Protein AF-A0A7V6KS24-F1 (afdb_monomer)

Solvent-accessible surface area (backbone atoms only — not comparable to full-atom values): 3831 Å² total; per-residue (Å²): 135,86,80,80,74,80,80,86,71,79,80,87,75,88,83,79,76,91,82,74,92,80,68,69,51,58,70,72,56,12,62,75,64,74,42,51,40,65,93,71,64,73,80,89,58,92,78,79,79,78,127

Secondary structure (DSSP, 8-state):
-------S-PPPPPP-PPPP------HHHHHHHT-S-GGG--PPPTTSS--

pLDDT: mean 81.98, std 14.05, range [40.41, 98.0]

Sequence (51 aa):
MNKKRCIGYELATAYIPFQHYTVSFPPMEALRKGTLFPELYKPYQLGKGIR

Foldseek 3Di:
DDPPPPPDDDDDDDDDDDDDPDQFDDPVVCVVQVHRDPVPRDDDDPPPPDD

Structure (mmCIF, N/CA/C/O backbone):
data_AF-A0A7V6KS24-F1
#
_entry.id   AF-A0A7V6KS24-F1
#
loop_
_atom_site.group_PDB
_atom_site.id
_atom_site.type_symbol
_atom_site.label_atom_id
_atom_site.label_alt_id
_atom_site.label_comp_id
_atom_site.label_asym_id
_atom_site.label_entity_id
_atom_site.label_seq_id
_atom_site.pdbx_PDB_ins_code
_atom_site.Cartn_x
_atom_site.Cartn_y
_atom_site.Cartn_z
_atom_site.occupancy
_atom_site.B_iso_or_equiv
_atom_site.auth_seq_id
_atom_site.auth_comp_id
_atom_site.auth_asym_id
_atom_site.auth_atom_id
_atom_site.pdbx_PDB_model_num
ATOM 1 N N . MET A 1 1 ? -8.021 8.901 44.550 1.00 40.41 1 MET A N 1
ATOM 2 C CA . MET A 1 1 ? -7.645 8.538 43.162 1.00 40.41 1 MET A CA 1
ATOM 3 C C . MET A 1 1 ? -8.919 8.435 42.338 1.00 40.41 1 MET A C 1
ATOM 5 O O . MET A 1 1 ? -9.712 7.533 42.569 1.00 40.41 1 MET A O 1
ATOM 9 N N . ASN A 1 2 ? -9.180 9.416 41.472 1.00 49.06 2 ASN A N 1
ATOM 10 C CA . ASN A 1 2 ? -10.475 9.570 40.810 1.00 49.06 2 ASN A CA 1
ATOM 11 C C . ASN A 1 2 ? -10.494 8.763 39.501 1.00 49.06 2 ASN A C 1
ATOM 13 O O . ASN A 1 2 ? -9.958 9.196 38.481 1.00 49.06 2 ASN A O 1
ATOM 17 N N . LYS A 1 3 ? -11.049 7.550 39.548 1.00 59.78 3 LYS A N 1
ATOM 18 C CA . LYS A 1 3 ? -11.124 6.631 38.405 1.00 59.78 3 LYS A CA 1
ATOM 19 C C . LYS A 1 3 ? -12.269 7.090 37.495 1.00 59.78 3 LYS A C 1
ATOM 21 O O . LYS A 1 3 ? -13.399 6.632 37.648 1.00 59.78 3 LYS A O 1
ATOM 26 N N . LYS A 1 4 ? -12.000 8.031 36.577 1.00 63.50 4 LYS A N 1
ATOM 27 C CA . LYS A 1 4 ? -12.948 8.368 35.503 1.00 63.50 4 LYS A CA 1
ATOM 28 C C . LYS A 1 4 ? 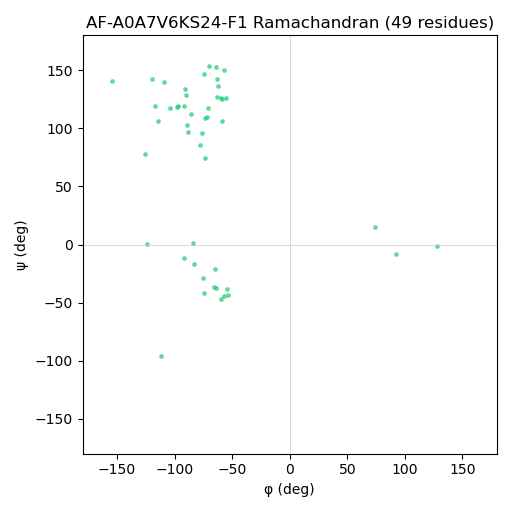-13.207 7.094 34.701 1.00 63.50 4 LYS A C 1
ATOM 30 O O . LYS A 1 4 ? -12.338 6.595 33.996 1.00 63.50 4 LYS A O 1
ATOM 35 N N . ARG A 1 5 ? -14.392 6.526 34.885 1.00 62.59 5 ARG A N 1
ATOM 36 C CA . ARG A 1 5 ? -14.870 5.362 34.152 1.00 62.59 5 ARG A CA 1
ATOM 37 C C . ARG A 1 5 ? -15.225 5.844 32.741 1.00 62.59 5 ARG A C 1
ATOM 39 O O . ARG A 1 5 ? -16.194 6.578 32.581 1.00 62.59 5 ARG A O 1
ATOM 46 N N . CYS A 1 6 ? -14.437 5.470 31.736 1.00 58.66 6 CYS A N 1
ATOM 47 C CA . CYS A 1 6 ? -14.785 5.649 30.325 1.00 58.66 6 CYS A CA 1
ATOM 48 C C . CYS A 1 6 ? -15.861 4.610 29.973 1.00 58.66 6 CYS A C 1
ATOM 50 O O . CYS A 1 6 ? -15.563 3.557 29.420 1.00 58.66 6 CYS A O 1
ATOM 52 N N . ILE A 1 7 ? -17.096 4.835 30.420 1.00 65.12 7 ILE A N 1
ATOM 53 C CA . ILE A 1 7 ? -18.230 3.958 30.113 1.00 65.12 7 ILE A CA 1
ATOM 54 C C . ILE A 1 7 ? -18.780 4.424 28.768 1.00 65.12 7 ILE A C 1
ATOM 56 O O . ILE A 1 7 ? -19.295 5.535 28.688 1.00 65.12 7 ILE A O 1
ATOM 60 N N . GLY A 1 8 ? -18.644 3.600 27.730 1.00 69.38 8 GLY A N 1
ATOM 61 C CA . GLY A 1 8 ? -19.379 3.793 26.476 1.00 69.38 8 GLY A CA 1
ATOM 62 C C . GLY A 1 8 ? -18.564 3.809 25.185 1.00 69.38 8 GLY A C 1
ATOM 63 O O . GLY A 1 8 ? -19.174 3.917 24.130 1.00 69.38 8 GLY A O 1
ATOM 64 N N . TYR A 1 9 ? -17.235 3.676 25.229 1.00 71.25 9 TYR A N 1
ATOM 65 C CA . TYR A 1 9 ? -16.436 3.506 24.011 1.00 71.25 9 TYR A CA 1
ATOM 66 C C . TYR A 1 9 ? -15.736 2.155 24.028 1.00 71.25 9 TYR A C 1
ATOM 68 O O . TYR A 1 9 ? -14.946 1.861 24.926 1.00 71.25 9 TYR A O 1
ATOM 76 N N . GLU A 1 10 ? -16.050 1.337 23.033 1.00 80.69 10 GLU A N 1
ATOM 77 C CA . GLU A 1 10 ? -15.306 0.119 22.748 1.00 80.69 10 GLU A CA 1
ATOM 78 C C . GLU A 1 10 ? -13.973 0.484 22.087 1.00 80.69 10 GLU A C 1
ATOM 80 O O . GLU A 1 10 ? -13.868 1.474 21.356 1.00 80.69 10 GLU A O 1
ATOM 85 N N . LEU A 1 11 ? -12.931 -0.302 22.365 1.00 82.81 11 LEU A N 1
ATOM 86 C CA . LEU A 1 11 ? -11.666 -0.155 21.654 1.00 82.81 11 LEU A CA 1
ATOM 87 C C . LEU A 1 11 ? -11.895 -0.445 20.169 1.00 82.81 11 LEU A C 1
ATOM 89 O O . LEU A 1 11 ? -12.566 -1.414 19.812 1.00 82.81 11 LEU A O 1
ATOM 93 N N . ALA A 1 12 ? -11.311 0.381 19.299 1.00 84.25 12 ALA A N 1
ATOM 94 C CA . ALA A 1 12 ? -11.350 0.126 17.868 1.00 84.25 12 ALA A CA 1
ATOM 95 C C . ALA A 1 12 ? -10.697 -1.232 17.575 1.00 84.25 12 ALA A C 1
ATOM 97 O O . ALA A 1 12 ? -9.558 -1.485 17.971 1.00 84.25 12 ALA A O 1
ATOM 98 N N . THR A 1 13 ? -11.420 -2.103 16.873 1.00 87.81 13 THR A N 1
ATOM 99 C CA . THR A 1 13 ? -10.875 -3.380 16.407 1.00 87.81 13 THR A CA 1
ATOM 100 C C . THR A 1 13 ? -10.268 -3.176 15.027 1.00 87.81 13 THR A C 1
ATOM 102 O O . THR A 1 13 ? -10.915 -2.638 14.128 1.00 87.81 13 THR A O 1
ATOM 105 N N . ALA A 1 14 ? -9.020 -3.604 14.843 1.00 87.06 14 ALA A N 1
ATOM 106 C CA . ALA A 1 14 ? -8.404 -3.603 13.526 1.00 87.06 14 ALA A CA 1
ATOM 107 C C . ALA A 1 14 ? -9.052 -4.695 12.663 1.00 87.06 14 ALA A C 1
ATOM 109 O O . ALA A 1 14 ? -8.960 -5.880 12.976 1.00 87.06 14 ALA A O 1
ATOM 110 N N . TYR A 1 15 ? -9.705 -4.297 11.574 1.00 87.25 15 TYR A N 1
ATOM 111 C CA . TYR A 1 15 ? -10.196 -5.227 10.564 1.00 87.25 15 TYR A CA 1
ATOM 112 C C . TYR A 1 15 ? -9.135 -5.409 9.476 1.00 87.25 15 TYR A C 1
ATOM 114 O O . TYR A 1 15 ? 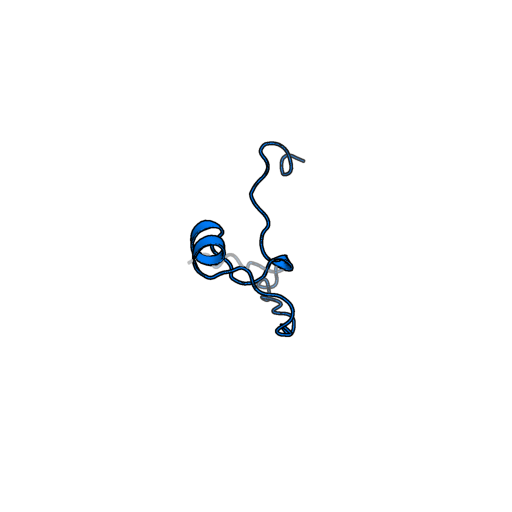-8.763 -4.446 8.803 1.00 87.25 15 TYR A O 1
ATOM 122 N N . ILE A 1 16 ? -8.653 -6.641 9.306 1.00 83.69 16 ILE A N 1
ATOM 123 C CA . ILE A 1 16 ? 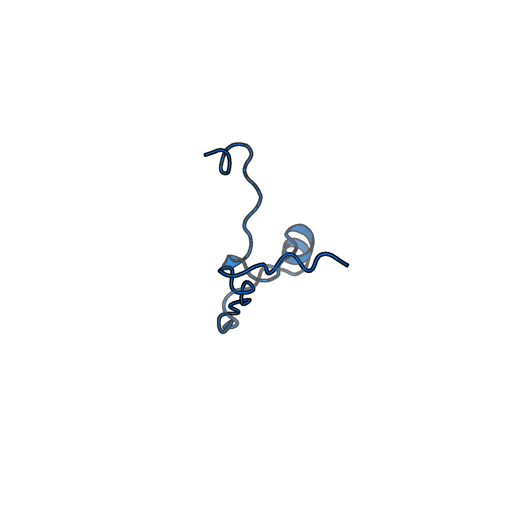-7.670 -6.999 8.279 1.00 83.69 16 ILE A CA 1
ATOM 124 C C . ILE A 1 16 ? -8.354 -7.959 7.296 1.00 83.69 16 ILE A C 1
ATOM 126 O O . ILE A 1 16 ? -8.601 -9.111 7.656 1.00 83.69 16 ILE A O 1
ATOM 130 N N . PRO A 1 17 ? -8.706 -7.514 6.078 1.00 82.38 17 PRO A N 1
ATOM 131 C CA . PRO A 1 17 ? -9.311 -8.393 5.085 1.00 82.38 17 PRO A CA 1
ATOM 132 C C . PRO A 1 17 ? -8.293 -9.412 4.558 1.00 82.38 17 PRO A C 1
ATOM 134 O O . PRO A 1 17 ? -7.091 -9.144 4.520 1.00 82.38 17 PRO A O 1
ATOM 137 N N . PHE A 1 18 ? -8.781 -10.564 4.089 1.00 85.81 18 PHE A N 1
ATOM 138 C CA . PHE A 1 18 ? -7.952 -11.525 3.360 1.00 85.81 18 PHE A CA 1
ATOM 139 C C . PHE A 1 18 ? -7.361 -10.869 2.106 1.00 85.81 18 PHE A C 1
ATOM 141 O O . PHE A 1 18 ? -8.097 -10.340 1.270 1.00 85.81 18 PHE A O 1
ATOM 148 N N . GLN A 1 19 ? -6.035 -10.911 1.973 1.00 79.62 19 GLN A N 1
ATOM 149 C CA . GLN A 1 19 ? -5.329 -10.379 0.809 1.00 79.62 19 GLN A CA 1
ATOM 150 C C . GLN A 1 19 ? -5.003 -11.514 -0.163 1.00 79.62 19 GLN A C 1
ATOM 152 O O . GLN A 1 19 ? -4.269 -12.439 0.176 1.00 79.62 19 GLN A O 1
ATOM 157 N N . HIS A 1 20 ? -5.553 -11.435 -1.374 1.00 83.31 20 HIS A N 1
ATOM 158 C CA . HIS A 1 20 ? -5.202 -12.333 -2.471 1.00 83.31 20 HIS A CA 1
ATOM 159 C C . HIS A 1 20 ? -4.053 -11.718 -3.265 1.00 83.31 20 HIS A C 1
ATOM 161 O O . HIS A 1 20 ? -4.104 -10.539 -3.610 1.00 83.31 20 HIS A O 1
ATOM 167 N N . TYR A 1 21 ? -3.031 -12.511 -3.583 1.00 80.88 21 TYR A N 1
ATOM 168 C CA . TYR A 1 21 ? -1.966 -12.049 -4.464 1.00 80.88 21 TYR A CA 1
ATOM 169 C C . TYR A 1 21 ? -2.510 -11.962 -5.891 1.00 80.88 21 TYR A C 1
ATOM 171 O O . TYR A 1 21 ? -2.818 -12.986 -6.499 1.00 80.88 21 TYR A O 1
ATOM 179 N N . THR A 1 22 ? -2.681 -10.742 -6.398 1.00 83.06 22 THR A N 1
ATOM 180 C CA . THR A 1 22 ? -3.244 -10.502 -7.731 1.00 83.06 22 THR A CA 1
ATOM 181 C C . THR A 1 22 ? -2.172 -9.947 -8.664 1.00 83.06 22 THR A C 1
ATOM 183 O O . THR A 1 22 ? -1.386 -10.703 -9.229 1.00 83.06 22 THR A O 1
ATOM 186 N N . VAL A 1 23 ? -2.110 -8.629 -8.810 1.00 90.00 23 VAL A N 1
ATOM 187 C CA . VAL A 1 23 ? -1.172 -7.918 -9.675 1.00 90.00 23 VAL A CA 1
ATOM 188 C C . VAL A 1 23 ? -0.155 -7.200 -8.795 1.00 90.00 23 VAL A C 1
ATOM 190 O O . VAL A 1 23 ? -0.505 -6.634 -7.763 1.00 90.00 23 VAL A O 1
ATOM 193 N N . SER A 1 24 ? 1.110 -7.203 -9.204 1.00 93.56 24 SER A N 1
ATOM 194 C CA . SER A 1 24 ? 2.188 -6.525 -8.482 1.00 93.56 24 SER A CA 1
ATOM 195 C C . SER A 1 24 ? 2.849 -5.458 -9.344 1.00 93.56 24 SER A C 1
ATOM 197 O O . SER A 1 24 ? 3.088 -5.679 -10.533 1.00 93.56 24 SER A O 1
ATOM 199 N N . PHE A 1 25 ? 3.222 -4.331 -8.738 1.00 95.44 25 PHE A N 1
ATOM 200 C CA . PHE A 1 25 ? 4.141 -3.393 -9.381 1.00 95.44 25 PHE A CA 1
ATOM 201 C C . PHE A 1 25 ? 5.527 -4.028 -9.593 1.00 95.44 25 PHE A C 1
ATOM 203 O O . PHE A 1 25 ? 5.946 -4.871 -8.795 1.00 95.44 25 PHE A O 1
ATOM 210 N N . PRO A 1 26 ? 6.292 -3.582 -10.606 1.00 96.75 26 PRO A N 1
ATOM 211 C CA . PRO A 1 26 ? 7.715 -3.888 -10.698 1.00 96.75 26 PRO A CA 1
ATOM 212 C C . PRO A 1 26 ? 8.471 -3.424 -9.437 1.00 96.75 26 PRO A C 1
ATOM 214 O O . PRO A 1 26 ? 8.101 -2.398 -8.857 1.00 96.75 26 PRO A O 1
ATOM 217 N N . PRO A 1 27 ? 9.570 -4.092 -9.033 1.00 96.44 27 PRO A N 1
ATOM 218 C CA . PRO A 1 27 ? 10.241 -3.824 -7.755 1.00 96.44 27 PRO A CA 1
ATOM 219 C C . PRO A 1 27 ? 10.624 -2.356 -7.520 1.00 96.44 27 PRO A C 1
ATOM 221 O O . PRO A 1 27 ? 10.375 -1.814 -6.444 1.00 96.44 27 PRO A O 1
ATOM 224 N N . MET A 1 28 ? 11.169 -1.681 -8.538 1.00 98.00 28 MET A N 1
ATOM 225 C CA . MET A 1 28 ? 11.547 -0.267 -8.424 1.00 98.00 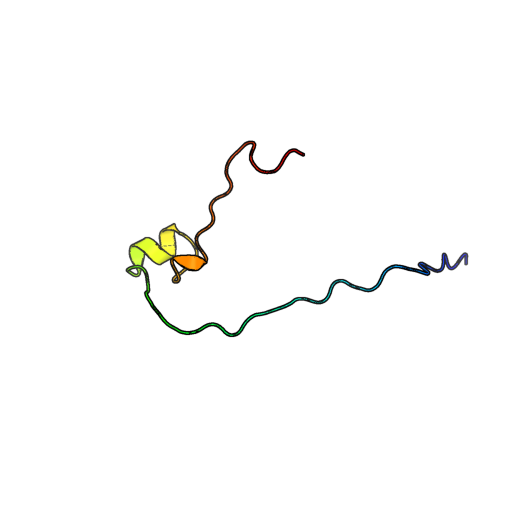28 MET A CA 1
ATOM 226 C C . MET A 1 28 ? 10.346 0.657 -8.223 1.00 98.00 28 MET A C 1
ATOM 228 O O . MET A 1 28 ? 10.422 1.642 -7.487 1.00 98.00 28 MET A O 1
ATOM 232 N N . GLU A 1 29 ? 9.223 0.346 -8.863 1.00 97.00 29 GLU A N 1
ATOM 233 C CA . GLU A 1 29 ? 8.005 1.128 -8.712 1.00 97.00 29 GLU A CA 1
ATOM 234 C C . GLU A 1 29 ? 7.342 0.868 -7.356 1.00 97.00 29 GLU A C 1
ATOM 236 O O . GLU A 1 29 ? 6.921 1.824 -6.701 1.00 97.00 29 GLU A O 1
ATOM 241 N N . ALA A 1 30 ? 7.306 -0.391 -6.913 1.00 96.19 30 ALA A N 1
ATOM 242 C CA . ALA A 1 30 ? 6.797 -0.783 -5.603 1.00 96.19 30 ALA A CA 1
ATOM 243 C C . ALA A 1 30 ? 7.543 -0.064 -4.471 1.00 96.19 30 ALA A C 1
ATOM 245 O O . ALA A 1 30 ? 6.913 0.492 -3.568 1.00 96.19 30 ALA A O 1
ATOM 246 N N . LEU A 1 31 ? 8.877 -0.001 -4.566 1.00 97.00 31 LEU A N 1
ATOM 247 C CA . LEU A 1 31 ? 9.721 0.711 -3.609 1.00 97.00 31 LEU A CA 1
ATOM 248 C C . LEU A 1 31 ? 9.368 2.202 -3.548 1.00 97.00 31 LEU A C 1
ATOM 250 O O . LEU A 1 31 ? 9.168 2.747 -2.466 1.00 97.00 31 LEU A O 1
ATOM 254 N N . ARG A 1 32 ? 9.228 2.855 -4.708 1.00 96.50 32 ARG A N 1
ATOM 255 C CA . ARG A 1 32 ? 8.849 4.275 -4.783 1.00 96.50 32 ARG A CA 1
ATOM 256 C C . ARG A 1 32 ? 7.447 4.538 -4.224 1.00 96.50 32 ARG A C 1
ATOM 258 O O . ARG A 1 32 ? 7.213 5.588 -3.634 1.00 96.50 32 ARG A O 1
ATOM 265 N N . LYS A 1 33 ? 6.502 3.623 -4.451 1.00 94.75 33 LYS A N 1
ATOM 266 C CA . LYS A 1 33 ? 5.100 3.761 -4.022 1.00 94.75 33 LYS A CA 1
ATOM 267 C C . LYS A 1 33 ? 4.859 3.356 -2.566 1.00 94.75 33 LYS A C 1
ATOM 269 O O . LYS A 1 33 ? 3.815 3.712 -2.027 1.00 94.75 33 LYS A O 1
ATOM 274 N N . GLY A 1 34 ? 5.786 2.623 -1.947 1.00 94.25 34 GLY A N 1
ATOM 275 C CA . GLY A 1 34 ? 5.644 2.102 -0.584 1.00 94.25 34 GLY A CA 1
ATOM 276 C C . GLY A 1 34 ? 4.668 0.926 -0.465 1.00 94.25 34 GLY A C 1
ATOM 277 O O . GLY A 1 34 ? 4.238 0.595 0.634 1.00 94.25 34 GLY A O 1
ATOM 278 N N . THR A 1 35 ? 4.290 0.307 -1.587 1.00 92.44 35 THR A N 1
ATOM 279 C CA . THR A 1 35 ? 3.420 -0.875 -1.635 1.00 92.44 35 THR A CA 1
ATOM 280 C C . THR A 1 35 ? 3.692 -1.678 -2.902 1.00 92.44 35 THR A C 1
ATOM 282 O O . THR A 1 35 ? 3.886 -1.106 -3.975 1.00 92.44 35 THR A O 1
ATOM 285 N N . LEU A 1 36 ? 3.677 -3.009 -2.789 1.00 93.75 36 LEU A N 1
ATOM 286 C CA . LEU A 1 36 ? 3.750 -3.917 -3.938 1.00 93.75 36 LEU A CA 1
ATOM 287 C C . LEU A 1 36 ? 2.421 -3.984 -4.701 1.00 93.75 36 LEU A C 1
ATOM 289 O O . LEU A 1 36 ? 2.410 -4.218 -5.908 1.00 93.75 36 LEU A O 1
ATOM 293 N N . PHE A 1 37 ? 1.321 -3.759 -3.987 1.00 92.00 37 PHE A N 1
ATOM 294 C CA . PHE A 1 37 ? -0.036 -3.984 -4.461 1.00 92.00 37 PHE A CA 1
ATOM 295 C C . PHE A 1 37 ? -0.653 -2.678 -4.972 1.00 92.00 37 PHE A C 1
ATOM 297 O O . PHE A 1 37 ? -0.784 -1.725 -4.185 1.00 92.00 37 PHE A O 1
ATOM 304 N N . PRO A 1 38 ? -1.037 -2.604 -6.261 1.00 92.19 38 PRO A N 1
ATOM 305 C CA . PRO A 1 38 ? -1.690 -1.436 -6.841 1.00 92.19 38 PRO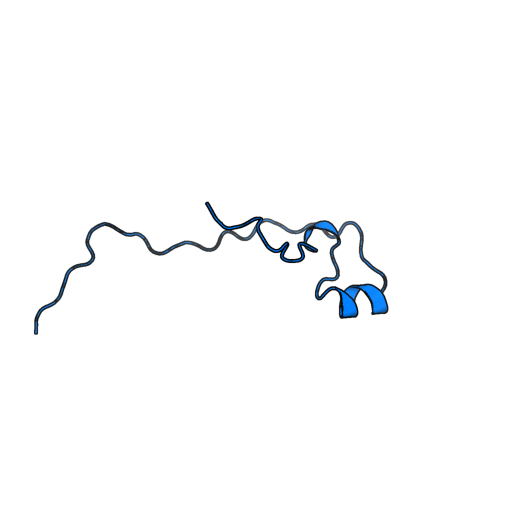 A CA 1
ATOM 306 C C . PRO A 1 38 ? -2.947 -0.987 -6.101 1.00 92.19 38 PRO A C 1
ATOM 308 O O . PRO A 1 38 ? -3.136 0.217 -5.919 1.00 92.19 38 PRO A O 1
ATOM 311 N N . GLU A 1 39 ? -3.764 -1.915 -5.607 1.00 89.75 39 GLU A N 1
ATOM 312 C CA . GLU A 1 39 ? -5.009 -1.611 -4.893 1.00 89.75 39 GLU A CA 1
ATOM 313 C C . GLU A 1 39 ? -4.801 -0.881 -3.553 1.00 89.75 39 GLU A C 1
ATOM 315 O O . GLU A 1 39 ? -5.709 -0.207 -3.051 1.00 89.75 39 GLU A O 1
ATOM 320 N N . LEU A 1 40 ? -3.599 -0.981 -2.978 1.00 88.94 40 LEU A N 1
ATOM 321 C CA . LEU A 1 40 ? -3.240 -0.321 -1.723 1.00 88.94 40 LEU A CA 1
ATOM 322 C C . LEU A 1 40 ? -2.609 1.061 -1.940 1.00 88.94 40 LEU A C 1
ATOM 324 O O . LEU A 1 40 ? -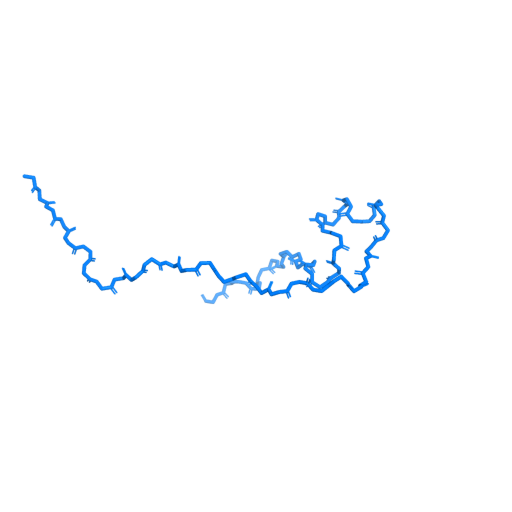2.468 1.822 -0.982 1.00 88.94 40 LEU A O 1
ATOM 328 N N . TYR A 1 41 ? -2.243 1.421 -3.175 1.00 92.81 41 TYR A N 1
ATOM 329 C CA . TYR A 1 41 ? -1.614 2.709 -3.457 1.00 92.81 41 TYR A CA 1
ATOM 330 C C . TYR A 1 41 ? -2.645 3.848 -3.430 1.00 92.81 41 TYR A C 1
ATOM 332 O O . TYR A 1 41 ? -3.330 4.125 -4.414 1.00 92.81 41 TYR A O 1
ATOM 340 N N . LYS A 1 42 ? -2.749 4.525 -2.280 1.00 90.00 42 LYS A N 1
ATOM 341 C CA . LYS A 1 42 ? -3.690 5.631 -2.033 1.00 90.00 42 LYS A CA 1
ATOM 342 C C . LYS A 1 42 ? -2.942 6.876 -1.534 1.00 90.00 42 LYS A C 1
ATOM 344 O O . LYS A 1 42 ? -2.929 7.131 -0.331 1.00 90.00 42 LYS A O 1
ATOM 349 N N . PRO A 1 43 ? -2.282 7.645 -2.422 1.00 90.62 43 PRO A N 1
ATOM 350 C CA . PRO A 1 43 ? -1.567 8.849 -2.014 1.00 90.62 43 PRO A CA 1
ATOM 351 C C . PRO A 1 43 ? -2.533 9.889 -1.436 1.00 90.62 43 PRO A C 1
ATOM 353 O O . PRO A 1 43 ? -3.653 10.060 -1.927 1.00 90.62 43 PRO A O 1
ATOM 356 N N . TYR A 1 44 ? -2.087 10.599 -0.401 1.00 86.00 44 TYR A N 1
ATOM 357 C CA . TYR A 1 44 ? -2.872 11.667 0.206 1.00 86.00 44 TYR A CA 1
ATOM 358 C C . TYR A 1 44 ? -3.098 12.797 -0.804 1.00 86.00 44 TYR A C 1
ATOM 360 O O . TYR A 1 44 ? -2.152 13.316 -1.395 1.00 86.00 44 TYR A O 1
ATOM 368 N N . GLN A 1 45 ? -4.358 13.183 -0.997 1.00 86.94 45 GLN A N 1
ATOM 369 C CA . GLN A 1 45 ? -4.730 14.309 -1.847 1.00 86.94 45 GLN A CA 1
ATOM 370 C 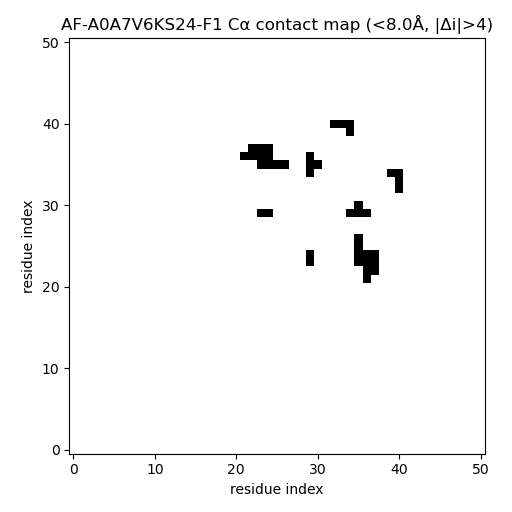C . GLN A 1 45 ? -5.095 15.490 -0.950 1.00 86.94 45 GLN A C 1
ATOM 372 O O . GLN A 1 45 ? -6.043 15.407 -0.164 1.00 86.94 45 GLN A O 1
ATOM 377 N N . LEU A 1 46 ? -4.336 16.584 -1.061 1.00 83.69 46 LEU A N 1
ATOM 378 C CA . LEU A 1 46 ? -4.594 17.807 -0.306 1.00 83.69 46 LEU A CA 1
ATOM 379 C C . LEU A 1 46 ? -6.039 18.274 -0.563 1.00 83.69 46 LEU A C 1
ATOM 381 O O . LEU A 1 46 ? -6.457 18.398 -1.710 1.00 83.69 46 LEU A O 1
ATOM 385 N N . GLY A 1 47 ? -6.809 18.481 0.508 1.00 79.44 47 GLY A N 1
ATOM 386 C CA . GLY A 1 47 ? -8.207 18.926 0.436 1.00 79.44 47 GLY A CA 1
ATOM 387 C C . GLY A 1 47 ? -9.273 17.821 0.405 1.00 79.44 47 GLY A C 1
ATOM 388 O O . GLY A 1 47 ? -10.444 18.137 0.571 1.00 79.44 47 GLY A O 1
ATOM 389 N N . LYS A 1 48 ? -8.922 16.529 0.277 1.00 70.75 48 LYS A N 1
ATOM 390 C CA . LYS A 1 48 ? -9.920 15.429 0.273 1.00 70.75 48 LYS A CA 1
ATOM 391 C C . LYS A 1 48 ? -10.364 14.917 1.654 1.00 70.75 48 LYS A C 1
ATOM 393 O O . LYS A 1 48 ? -11.171 13.995 1.718 1.00 70.75 48 LYS A O 1
ATOM 398 N N . GLY A 1 49 ? -9.857 15.494 2.745 1.00 63.38 49 GLY A N 1
ATOM 399 C CA . GLY A 1 49 ? -10.136 15.051 4.121 1.00 63.38 49 GLY A CA 1
ATOM 400 C C . GLY A 1 49 ? -10.716 16.115 5.056 1.00 63.38 49 GLY A C 1
ATOM 401 O O . GLY A 1 49 ? -10.958 15.810 6.218 1.00 63.38 49 GLY A O 1
ATOM 402 N N . ILE A 1 50 ? -10.927 17.343 4.575 1.00 58.94 50 ILE A N 1
ATOM 403 C CA . ILE A 1 50 ? -11.562 18.409 5.358 1.00 58.94 50 ILE A CA 1
ATOM 404 C C . ILE A 1 50 ? -13.068 18.293 5.104 1.00 58.94 50 ILE A C 1
ATOM 406 O O . ILE A 1 50 ? -13.536 18.619 4.013 1.00 58.94 50 ILE A O 1
ATOM 410 N N . ARG A 1 51 ? -13.790 17.731 6.074 1.00 55.34 51 ARG A N 1
ATOM 411 C CA . ARG A 1 51 ? -15.253 17.794 6.173 1.00 55.34 51 ARG A CA 1
ATOM 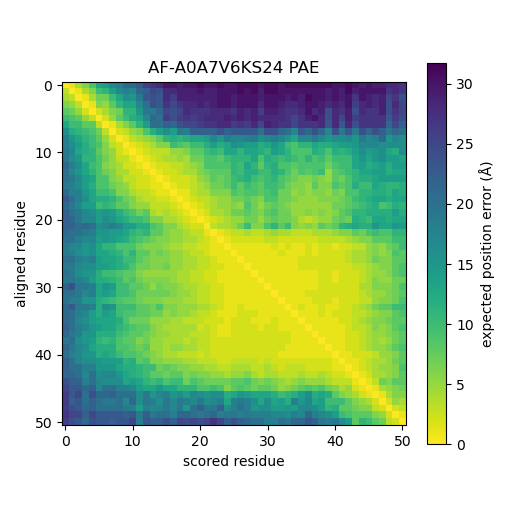412 C C . ARG A 1 51 ? -15.631 18.852 7.192 1.00 55.34 51 ARG A C 1
ATOM 414 O O . ARG A 1 51 ? -14.920 18.919 8.218 1.00 55.34 51 ARG A O 1
#

Radius of gyration: 19.0 Å; Cα contacts (8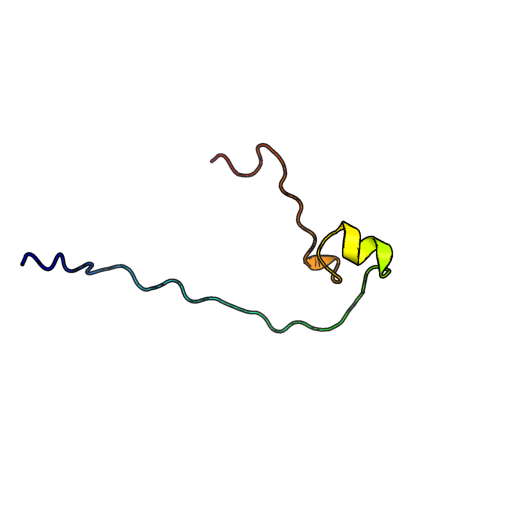 Å, |Δi|>4): 21; chains: 1; bounding box: 31×31×54 Å

Mean predicted aligned error: 10.48 Å